Protein AF-A0A229VWB4-F1 (afdb_monomer)

Foldseek 3Di:
DKDKDFDDQFLDDQVRQFQWWKWFAFPVGDIDTAGWHWDDDPPWIFTAGPPPRQGAWTPDDNVGTIDGRPRTPDMTTIDIDD

Radius of gyration: 12.17 Å; Cα contacts (8 Å, |Δi|>4): 172; chains: 1; bounding box: 26×27×39 Å

Sequence (82 aa):
MNVSESINWKPLTADQLDGRRFIARTWTGSVIDSHLTIHHIGPMTIMTDQDFQIPIILIGAPTQSNTLGLTLRSINVLKERI

Nearest PDB structures (foldseek):
  5nrl-assembly1_8  TM=4.878E-01  e=1.484E-01  Saccharomyces cerevisiae
  6ahd-assembly1_x  TM=4.477E-01  e=3.320E-01  Homo sapiens
  3pgw-assembly2_Q  TM=4.618E-01  e=6.322E-01  Homo sapiens
  8i0t-assembly1_d  TM=4.559E-01  e=7.039E-01  Homo sapiens
  8us0-assembly1_I  TM=3.122E-01  e=3.522E+00  Homo sapiens

pLDDT: mean 92.46, std 9.67, range [45.84, 98.25]

Secondary structure (DSSP, 8-state):
--PEEEE--TT--HHHHTT-EEEEEETTS-EEEEEEEEEEETTEEEEEETTT--EEEEPPPTTS--EE-TTEEEEEEEEE--

Mean predicted aligned error: 3.66 Å

Solvent-accessible surface area (backbone atoms only — not comparable to full-atom values): 4762 Å² total; per-residue (Å²): 133,78,62,65,43,79,51,85,60,41,85,53,52,66,80,77,43,43,70,29,43,34,43,34,31,32,75,90,65,53,75,46,78,50,32,28,32,76,43,76,61,84,97,42,49,32,30,16,36,66,90,77,63,46,64,49,33,39,58,42,58,101,92,44,61,38,42,75,17,87,67,47,69,48,75,45,39,41,44,77,59,130

Organism: NCBI:txid1984871

Structure (mmCIF, N/CA/C/O backbone):
data_AF-A0A229VWB4-F1
#
_entry.id   AF-A0A229VWB4-F1
#
loop_
_atom_site.group_PDB
_atom_site.id
_atom_site.type_symbol
_atom_site.label_atom_id
_atom_site.label_alt_id
_atom_site.label_comp_id
_atom_site.label_asym_id
_atom_site.label_entity_id
_atom_site.label_seq_id
_atom_site.pdbx_PDB_ins_code
_atom_site.Cartn_x
_atom_site.Cartn_y
_atom_site.Cartn_z
_atom_site.occupancy
_atom_site.B_iso_or_equiv
_atom_site.auth_seq_id
_atom_site.auth_comp_id
_atom_site.auth_asym_id
_atom_site.auth_atom_id
_atom_site.pdbx_PDB_model_num
ATOM 1 N N . MET A 1 1 ? 4.432 -13.480 22.073 1.00 45.84 1 MET A N 1
ATOM 2 C CA . MET A 1 1 ? 4.107 -12.048 21.894 1.00 45.84 1 MET A CA 1
ATOM 3 C C . MET A 1 1 ? 4.627 -11.668 20.520 1.00 45.84 1 MET A C 1
ATOM 5 O O . MET A 1 1 ? 5.838 -11.590 20.367 1.00 45.84 1 MET A O 1
ATOM 9 N N . ASN A 1 2 ? 3.757 -11.542 19.515 1.00 57.41 2 ASN A N 1
ATOM 10 C CA . ASN A 1 2 ? 4.198 -11.198 18.160 1.00 57.41 2 ASN A CA 1
ATOM 11 C C . ASN A 1 2 ? 4.494 -9.700 18.124 1.00 57.41 2 ASN A C 1
ATOM 13 O O . ASN A 1 2 ? 3.584 -8.877 18.217 1.00 57.41 2 ASN A O 1
ATOM 17 N N . VAL A 1 3 ? 5.773 -9.342 18.046 1.00 60.03 3 VAL A N 1
ATOM 18 C CA . VAL A 1 3 ? 6.185 -7.958 17.805 1.00 60.03 3 VAL A CA 1
ATOM 19 C C . VAL A 1 3 ? 6.090 -7.726 16.302 1.00 60.03 3 VAL A C 1
ATOM 21 O O . VAL A 1 3 ? 6.766 -8.399 15.526 1.00 60.03 3 VAL A O 1
ATOM 24 N N . SER A 1 4 ? 5.220 -6.803 15.902 1.00 75.56 4 SER A N 1
ATOM 25 C CA . SER A 1 4 ? 5.127 -6.339 14.518 1.00 75.56 4 SER A CA 1
ATOM 26 C C . SER A 1 4 ? 5.984 -5.092 14.350 1.00 75.56 4 SER A C 1
ATOM 28 O O . SER A 1 4 ? 5.800 -4.116 15.075 1.00 75.56 4 SER A O 1
ATOM 30 N N . GLU A 1 5 ? 6.919 -5.119 13.404 1.00 87.25 5 GLU A N 1
ATOM 31 C CA . GLU A 1 5 ? 7.771 -3.969 13.090 1.00 87.25 5 GLU A CA 1
ATOM 32 C C . GLU A 1 5 ? 7.227 -3.224 11.873 1.00 87.25 5 GLU A C 1
ATOM 34 O O . GLU A 1 5 ? 6.920 -3.838 10.849 1.00 87.25 5 GLU A O 1
ATOM 39 N N . SER A 1 6 ? 7.134 -1.898 11.973 1.00 92.81 6 SER A N 1
ATOM 40 C CA . SER A 1 6 ? 6.832 -1.036 10.831 1.00 92.81 6 SER A CA 1
ATOM 41 C C . SER A 1 6 ? 7.942 -1.136 9.791 1.00 92.81 6 SER A C 1
ATOM 43 O O . SER A 1 6 ? 9.118 -0.958 10.116 1.00 92.81 6 SER A O 1
ATOM 45 N N . ILE A 1 7 ? 7.580 -1.363 8.533 1.00 94.94 7 ILE A N 1
ATOM 46 C CA . ILE A 1 7 ? 8.535 -1.413 7.426 1.00 94.94 7 ILE A CA 1
ATOM 47 C C . ILE A 1 7 ? 8.354 -0.243 6.462 1.00 94.94 7 ILE A C 1
ATOM 49 O O . ILE A 1 7 ? 7.249 0.249 6.222 1.00 94.94 7 ILE A O 1
ATOM 53 N N . ASN A 1 8 ? 9.465 0.183 5.859 1.00 96.31 8 ASN A N 1
ATOM 54 C CA . ASN A 1 8 ? 9.422 1.133 4.758 1.00 96.31 8 ASN A CA 1
ATOM 55 C C . ASN A 1 8 ? 8.939 0.417 3.490 1.00 96.31 8 ASN A C 1
ATOM 57 O O . ASN A 1 8 ? 9.707 -0.289 2.844 1.00 96.31 8 ASN A O 1
ATOM 61 N N . TRP A 1 9 ? 7.668 0.608 3.148 1.00 97.00 9 TRP A N 1
ATOM 62 C CA . TRP A 1 9 ? 7.009 -0.003 1.990 1.00 97.00 9 TRP A CA 1
ATOM 63 C C . TRP A 1 9 ? 7.250 0.743 0.673 1.00 97.00 9 TRP A C 1
ATOM 65 O O . TRP A 1 9 ? 6.982 0.198 -0.396 1.00 97.00 9 TRP A O 1
ATOM 75 N N . LYS A 1 10 ? 7.753 1.984 0.721 1.00 97.44 10 LYS A N 1
ATOM 76 C CA . LYS A 1 10 ? 7.940 2.816 -0.477 1.00 97.44 10 LYS A CA 1
ATOM 77 C C . LYS A 1 10 ? 8.845 2.201 -1.554 1.00 97.44 10 LYS A C 1
ATOM 79 O O . LYS A 1 10 ? 8.508 2.375 -2.720 1.00 97.44 10 LYS A O 1
ATOM 84 N N . PRO A 1 11 ? 9.965 1.528 -1.223 1.00 96.62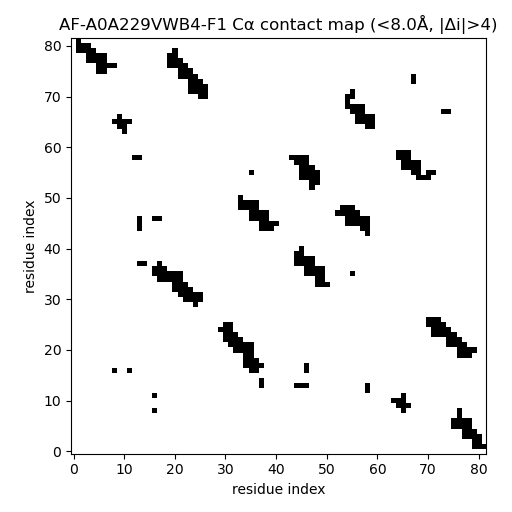 11 PRO A N 1
ATOM 85 C CA . PRO A 1 11 ? 10.850 0.938 -2.225 1.00 96.62 11 PRO A CA 1
ATOM 86 C C . PRO A 1 11 ? 10.559 -0.545 -2.510 1.00 96.62 11 PRO A C 1
ATOM 88 O O . PRO A 1 11 ? 11.341 -1.178 -3.210 1.00 96.62 11 PRO A O 1
ATOM 91 N N . LEU A 1 12 ? 9.514 -1.133 -1.916 1.00 96.31 12 LEU A N 1
ATOM 92 C CA . LEU A 1 12 ? 9.265 -2.573 -2.018 1.00 96.31 12 LEU A CA 1
ATOM 93 C C . LEU A 1 12 ? 8.493 -2.934 -3.285 1.00 96.31 12 LEU A C 1
ATOM 95 O O . LEU A 1 12 ? 7.647 -2.170 -3.746 1.00 96.31 12 LEU A O 1
ATOM 99 N N . THR A 1 13 ? 8.755 -4.120 -3.824 1.00 96.62 13 THR A N 1
ATOM 100 C CA . THR A 1 13 ? 7.980 -4.664 -4.945 1.00 96.62 13 THR A CA 1
ATOM 101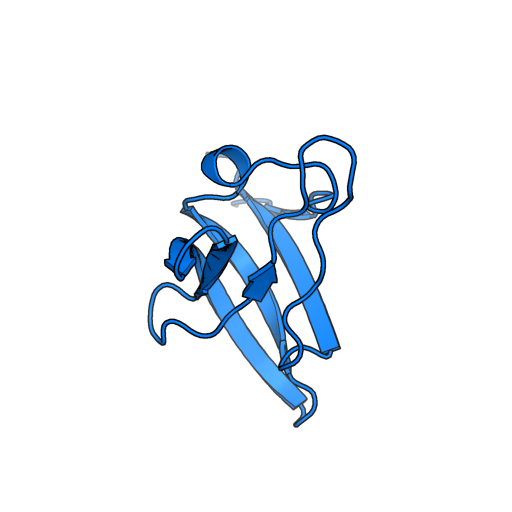 C C . THR A 1 13 ? 6.601 -5.143 -4.488 1.00 96.62 13 THR A C 1
ATOM 103 O O . THR A 1 13 ? 6.361 -5.337 -3.294 1.00 96.62 13 THR A O 1
ATOM 106 N N . ALA A 1 14 ? 5.699 -5.378 -5.445 1.00 97.06 14 ALA A N 1
ATOM 107 C CA . ALA A 1 14 ? 4.388 -5.966 -5.177 1.00 97.06 14 ALA A CA 1
ATOM 108 C C . ALA A 1 14 ? 4.514 -7.312 -4.438 1.00 97.06 14 ALA A C 1
ATOM 110 O O . ALA A 1 14 ? 3.923 -7.484 -3.378 1.00 97.06 14 ALA A O 1
ATOM 111 N N . ASP A 1 15 ? 5.387 -8.205 -4.916 1.00 96.88 15 ASP A N 1
ATOM 112 C CA . ASP A 1 15 ? 5.637 -9.517 -4.294 1.00 96.88 15 ASP A CA 1
ATOM 113 C C . ASP A 1 15 ? 6.189 -9.408 -2.869 1.00 96.88 15 ASP A C 1
ATOM 115 O O . ASP A 1 15 ? 5.891 -10.223 -2.003 1.00 96.88 15 ASP A O 1
ATOM 119 N N . GLN A 1 16 ? 7.004 -8.387 -2.595 1.00 96.19 16 GLN A N 1
ATOM 120 C CA . GLN A 1 16 ? 7.518 -8.153 -1.248 1.00 96.19 16 GLN A CA 1
ATOM 121 C C . GLN A 1 16 ? 6.448 -7.625 -0.292 1.00 96.19 16 GLN A C 1
ATOM 123 O O . GLN A 1 16 ? 6.658 -7.709 0.921 1.00 96.19 16 GLN A O 1
ATOM 128 N N . LEU A 1 17 ? 5.370 -7.034 -0.811 1.00 97.25 17 LEU A N 1
ATOM 129 C CA . LEU A 1 17 ? 4.254 -6.471 -0.054 1.00 97.25 17 LEU A CA 1
ATOM 130 C C . LEU A 1 17 ? 3.073 -7.437 0.075 1.00 97.25 17 LEU A C 1
ATOM 132 O O . LEU A 1 17 ? 2.295 -7.282 1.013 1.00 97.25 17 LEU A O 1
ATOM 136 N N . ASP A 1 18 ? 2.940 -8.401 -0.832 1.00 97.62 18 ASP A N 1
ATOM 137 C CA . ASP A 1 18 ? 1.837 -9.359 -0.850 1.00 97.62 18 ASP A CA 1
ATOM 138 C C . ASP A 1 18 ? 1.738 -10.145 0.461 1.00 97.62 18 ASP A C 1
ATOM 140 O O . ASP A 1 18 ? 2.739 -10.572 1.044 1.00 97.62 18 ASP A O 1
ATOM 144 N N . GLY A 1 19 ? 0.517 -10.263 0.976 1.00 95.81 19 GLY A N 1
ATOM 145 C CA . GLY A 1 19 ? 0.223 -10.916 2.247 1.00 95.81 19 GLY A CA 1
ATOM 146 C C . GLY A 1 19 ? 0.723 -10.176 3.489 1.00 95.81 19 GLY A C 1
ATOM 147 O O . GLY A 1 19 ? 0.560 -10.683 4.596 1.00 95.81 19 GLY A O 1
ATOM 148 N N . ARG A 1 20 ? 1.326 -8.983 3.378 1.00 96.12 20 ARG A N 1
ATOM 149 C CA . ARG A 1 20 ? 1.704 -8.213 4.571 1.00 96.12 20 ARG A CA 1
ATOM 150 C C . ARG A 1 20 ? 0.492 -7.576 5.221 1.00 96.12 20 ARG A C 1
ATOM 152 O O . ARG A 1 20 ? -0.298 -6.910 4.553 1.00 96.12 20 ARG A O 1
ATOM 159 N N . ARG A 1 21 ? 0.423 -7.671 6.547 1.00 96.06 21 ARG A N 1
ATOM 160 C CA . ARG A 1 21 ? -0.525 -6.899 7.345 1.00 96.06 21 ARG A CA 1
ATOM 161 C C . ARG A 1 21 ? -0.229 -5.404 7.245 1.00 96.06 21 ARG A C 1
ATOM 163 O O . ARG A 1 21 ? 0.932 -4.979 7.254 1.00 96.06 21 ARG A O 1
ATOM 170 N N . PHE A 1 22 ? -1.275 -4.595 7.204 1.00 96.31 22 PHE A N 1
ATOM 171 C CA . PHE A 1 22 ? -1.184 -3.146 7.270 1.00 96.31 22 PHE A CA 1
ATOM 172 C C . PHE A 1 22 ? -2.264 -2.575 8.185 1.00 96.31 22 PHE A C 1
ATOM 174 O O . PHE A 1 22 ? -3.337 -3.147 8.345 1.00 96.31 22 PHE A O 1
ATOM 181 N N . ILE A 1 23 ? -1.978 -1.405 8.749 1.00 96.44 23 ILE A N 1
ATOM 182 C CA . ILE A 1 23 ? -2.957 -0.578 9.449 1.00 96.44 23 ILE A CA 1
ATOM 183 C C . ILE A 1 23 ? -2.998 0.772 8.743 1.00 96.44 23 ILE A C 1
ATOM 185 O O . ILE A 1 23 ? -1.985 1.473 8.670 1.00 96.44 23 ILE A O 1
ATOM 189 N N . ALA A 1 24 ? -4.157 1.154 8.219 1.00 96.50 24 ALA A N 1
ATOM 190 C CA . ALA A 1 24 ? -4.350 2.417 7.520 1.00 96.50 24 ALA A CA 1
ATOM 191 C C . ALA A 1 24 ? -5.432 3.273 8.170 1.00 96.50 24 ALA A C 1
ATOM 193 O O . ALA A 1 24 ? -6.340 2.785 8.841 1.00 96.50 24 ALA A O 1
ATOM 194 N N . ARG A 1 25 ? -5.345 4.582 7.934 1.00 97.19 25 ARG A N 1
ATOM 195 C CA . ARG A 1 25 ? -6.389 5.540 8.293 1.00 97.19 25 ARG A CA 1
ATOM 196 C C . ARG A 1 25 ? -6.895 6.210 7.032 1.00 97.19 25 ARG A C 1
ATOM 198 O O . ARG A 1 25 ? -6.103 6.741 6.259 1.00 97.19 25 ARG A O 1
ATOM 205 N N . THR A 1 26 ? -8.203 6.212 6.849 1.00 95.62 26 THR A N 1
ATOM 206 C CA . THR A 1 26 ? -8.883 6.935 5.766 1.00 95.62 26 THR A CA 1
ATOM 207 C C . THR A 1 26 ? -8.998 8.429 6.083 1.00 95.62 26 THR A C 1
ATOM 209 O O . THR A 1 26 ? -8.822 8.857 7.231 1.00 95.62 26 THR A O 1
ATOM 212 N N . TRP A 1 27 ? -9.329 9.245 5.081 1.00 94.62 27 TRP A N 1
ATOM 213 C CA . TRP A 1 27 ? -9.587 10.679 5.280 1.00 94.62 27 TRP A CA 1
ATOM 214 C C . TRP A 1 27 ? -10.807 10.971 6.162 1.00 94.62 27 TRP A C 1
ATOM 216 O O . TRP A 1 27 ? -10.793 11.952 6.902 1.00 94.62 27 TRP A O 1
ATOM 226 N N . THR A 1 28 ? -11.821 10.100 6.149 1.00 94.94 28 THR A N 1
ATOM 227 C CA . THR A 1 28 ? -13.017 10.204 7.007 1.00 94.94 28 THR A CA 1
ATOM 228 C C . THR A 1 28 ? -12.762 9.760 8.449 1.00 94.94 28 THR A C 1
ATOM 230 O O . THR A 1 28 ? -13.627 9.909 9.306 1.00 94.94 28 THR A O 1
ATOM 233 N N . GLY A 1 29 ? -11.564 9.249 8.745 1.00 94.25 29 GLY A N 1
ATOM 234 C CA . GLY A 1 29 ? -11.138 8.880 10.090 1.00 94.25 29 GLY A CA 1
ATOM 235 C C . GLY A 1 29 ? -11.281 7.399 10.430 1.00 94.25 29 GLY A C 1
ATOM 236 O O . GLY A 1 29 ? -10.740 7.005 11.464 1.00 94.25 29 GLY A O 1
ATOM 237 N N . SER A 1 30 ? -11.908 6.587 9.570 1.00 94.56 30 SER A N 1
ATOM 238 C CA . SER A 1 30 ? -11.992 5.129 9.728 1.00 94.56 30 SER A CA 1
ATOM 239 C C . SER A 1 30 ? -10.610 4.479 9.689 1.00 94.56 30 SER A C 1
ATOM 241 O O . SER A 1 30 ? -9.734 4.923 8.936 1.00 94.56 30 SER A O 1
ATOM 243 N N . VAL A 1 31 ? -10.440 3.420 10.480 1.00 95.69 31 VAL A N 1
ATOM 244 C CA . VAL A 1 31 ? -9.228 2.594 10.536 1.00 95.69 31 VAL A CA 1
ATOM 245 C C . VAL A 1 31 ? -9.477 1.289 9.789 1.00 95.69 31 VAL A C 1
ATOM 247 O O . VAL A 1 31 ? -10.542 0.696 9.934 1.00 95.69 31 VAL A O 1
ATOM 250 N N . ILE A 1 32 ? -8.494 0.866 8.999 1.00 95.00 32 ILE A N 1
ATOM 251 C CA . ILE A 1 32 ? -8.470 -0.415 8.291 1.00 95.00 32 ILE A CA 1
ATOM 252 C C . ILE A 1 32 ? -7.296 -1.213 8.853 1.00 95.00 32 ILE A C 1
ATOM 254 O O . ILE A 1 32 ? -6.199 -0.666 8.965 1.00 95.00 32 ILE A O 1
ATOM 258 N N . ASP A 1 33 ? -7.530 -2.470 9.209 1.00 95.06 33 ASP A N 1
ATOM 259 C CA . ASP A 1 33 ? -6.522 -3.423 9.679 1.00 95.06 33 ASP A CA 1
ATOM 260 C C . ASP A 1 33 ? -6.757 -4.741 8.940 1.00 95.06 33 ASP A C 1
ATOM 262 O O . ASP A 1 33 ? -7.731 -5.438 9.216 1.00 95.06 33 ASP A O 1
ATOM 266 N N . SER A 1 34 ? -5.929 -5.010 7.933 1.00 95.88 34 SER A N 1
ATOM 267 C CA . SER A 1 34 ? -6.086 -6.155 7.029 1.00 95.88 34 SER A CA 1
ATOM 268 C C . SER A 1 34 ? -4.741 -6.498 6.373 1.00 95.88 34 SER A C 1
ATOM 270 O O . SER A 1 34 ? -3.685 -6.041 6.820 1.00 95.88 34 SER A O 1
ATOM 272 N N . HIS A 1 35 ? -4.760 -7.316 5.322 1.00 96.88 35 HIS A N 1
ATOM 273 C CA . HIS A 1 35 ? -3.588 -7.744 4.565 1.00 96.88 35 HIS A CA 1
ATOM 274 C C . HIS A 1 35 ? -3.608 -7.187 3.144 1.00 96.88 35 HIS A C 1
ATOM 276 O O . HIS A 1 35 ? -4.662 -6.997 2.537 1.00 96.88 35 HIS A O 1
ATOM 282 N N . LEU A 1 36 ? -2.417 -6.895 2.626 1.00 97.69 36 LEU A N 1
ATOM 283 C CA . LEU A 1 36 ? -2.226 -6.472 1.248 1.00 97.69 36 LEU A CA 1
ATOM 284 C C . LEU A 1 36 ? -2.353 -7.673 0.309 1.00 97.69 36 LEU A C 1
ATOM 286 O O . LEU A 1 36 ? -1.825 -8.746 0.588 1.00 97.69 36 LEU A O 1
ATOM 290 N N . THR A 1 37 ? -2.992 -7.468 -0.835 1.00 98.12 37 THR A N 1
ATOM 291 C CA . THR A 1 37 ? -3.060 -8.441 -1.928 1.00 98.12 37 THR A CA 1
ATOM 292 C C . THR A 1 37 ? -2.723 -7.760 -3.247 1.00 98.12 37 THR A C 1
ATOM 294 O O . THR 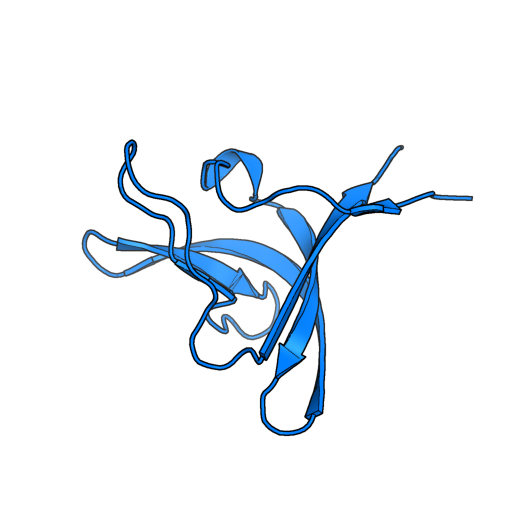A 1 37 ? -3.134 -6.622 -3.483 1.00 98.12 37 THR A O 1
ATOM 297 N N . ILE A 1 38 ? -1.962 -8.433 -4.109 1.00 97.62 38 ILE A N 1
ATOM 298 C CA . ILE A 1 38 ? -1.645 -7.921 -5.448 1.00 97.62 38 ILE A CA 1
ATOM 299 C C . ILE A 1 38 ? -2.904 -7.885 -6.322 1.00 97.62 38 ILE A C 1
ATOM 301 O O . ILE A 1 38 ? -3.627 -8.873 -6.454 1.00 97.62 38 ILE A O 1
ATOM 305 N N . HIS A 1 39 ? -3.118 -6.764 -7.010 1.00 96.56 39 HIS A N 1
ATOM 306 C CA . HIS A 1 39 ? -4.142 -6.628 -8.036 1.00 96.56 39 HIS A CA 1
ATOM 307 C C . HIS A 1 39 ? -3.606 -5.904 -9.279 1.00 96.56 39 HIS A C 1
ATOM 309 O O . HIS A 1 39 ? -2.757 -5.015 -9.187 1.00 96.56 39 HIS A O 1
A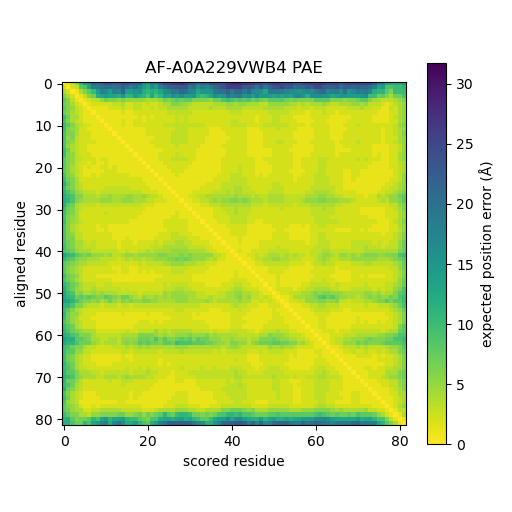TOM 315 N N . HIS A 1 40 ? -4.119 -6.275 -10.454 1.00 94.94 40 HIS A N 1
ATOM 316 C CA . HIS A 1 40 ? -3.705 -5.714 -11.741 1.00 94.94 40 HIS A CA 1
ATOM 317 C C . HIS A 1 40 ? -4.876 -4.987 -12.403 1.00 94.94 40 HIS A C 1
ATOM 319 O O . HIS A 1 40 ? -5.922 -5.584 -12.645 1.00 94.94 40 HIS A O 1
ATOM 325 N N . ILE A 1 41 ? -4.688 -3.706 -12.728 1.00 90.38 41 ILE A N 1
ATOM 326 C CA . ILE A 1 41 ? -5.662 -2.884 -13.457 1.00 90.38 41 ILE A CA 1
ATOM 327 C C . ILE A 1 41 ? -5.007 -2.414 -14.755 1.00 90.38 41 ILE A C 1
ATOM 329 O O . ILE A 1 41 ? -4.261 -1.432 -14.785 1.00 90.38 41 ILE A O 1
ATOM 333 N N . GLY A 1 42 ? -5.268 -3.142 -15.842 1.00 90.56 42 GLY A N 1
ATOM 334 C CA . GLY A 1 42 ? -4.565 -2.933 -17.107 1.00 90.56 42 GLY A CA 1
ATOM 335 C C . GLY A 1 42 ? -3.048 -3.111 -16.918 1.00 90.56 42 GLY A C 1
ATOM 336 O O . GLY A 1 42 ? -2.638 -4.146 -16.397 1.00 90.56 42 GLY A O 1
ATOM 337 N N . PRO A 1 43 ? -2.207 -2.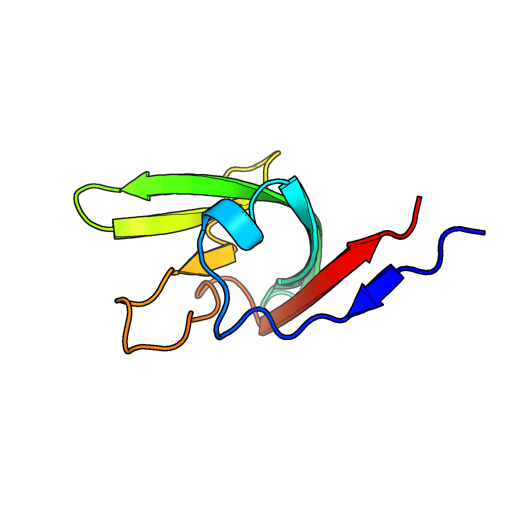134 -17.310 1.00 90.06 43 PRO A N 1
ATOM 338 C CA . PRO A 1 43 ? -0.757 -2.215 -17.125 1.00 90.06 43 PRO A CA 1
ATOM 339 C C . PRO A 1 43 ? -0.288 -1.844 -15.707 1.00 90.06 43 PRO A C 1
ATOM 341 O O . PRO A 1 43 ? 0.910 -1.884 -15.442 1.00 90.06 43 PRO A O 1
ATOM 344 N N . MET A 1 44 ? -1.189 -1.419 -14.814 1.00 91.81 44 MET A N 1
ATOM 345 C CA . MET A 1 44 ? -0.831 -0.972 -13.467 1.00 91.81 44 MET A CA 1
ATOM 346 C C . MET A 1 44 ? -0.954 -2.109 -12.455 1.00 91.81 44 MET A C 1
ATOM 348 O O . MET A 1 44 ? -1.976 -2.795 -12.410 1.00 91.81 44 MET A O 1
ATOM 352 N N . THR A 1 45 ? 0.044 -2.237 -11.584 1.00 97.06 45 THR A N 1
ATOM 353 C CA . THR A 1 45 ? -0.027 -3.078 -10.386 1.00 97.06 45 THR A CA 1
ATOM 354 C C . THR A 1 45 ? -0.364 -2.209 -9.178 1.00 97.06 45 THR A C 1
ATOM 356 O O . THR A 1 45 ? 0.228 -1.149 -8.963 1.00 97.06 45 THR A O 1
ATOM 359 N N . ILE A 1 46 ? -1.318 -2.656 -8.370 1.00 97.44 46 ILE A N 1
ATOM 360 C CA . ILE A 1 46 ? -1.691 -2.024 -7.106 1.00 97.44 46 ILE A CA 1
ATOM 361 C C . ILE A 1 46 ? -1.734 -3.084 -6.006 1.00 97.44 46 ILE A C 1
ATOM 363 O O . ILE A 1 46 ? -1.991 -4.256 -6.272 1.00 97.44 46 ILE A O 1
ATOM 367 N N 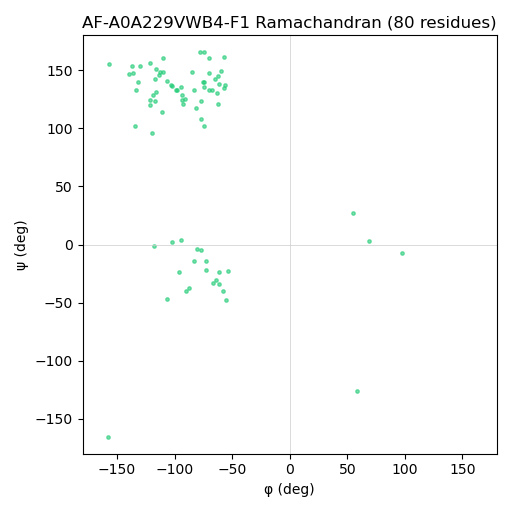. MET A 1 47 ? -1.516 -2.666 -4.765 1.00 98.25 47 MET A N 1
ATOM 368 C CA . MET A 1 47 ? -1.868 -3.460 -3.596 1.00 98.25 47 MET A CA 1
ATOM 369 C C . MET A 1 47 ? -3.252 -3.039 -3.131 1.00 98.25 47 MET A C 1
ATOM 371 O O . MET A 1 47 ? -3.496 -1.845 -2.918 1.00 98.25 47 MET A O 1
ATOM 375 N N . THR A 1 48 ? -4.138 -4.004 -2.942 1.00 97.69 48 THR A N 1
ATOM 376 C CA . THR A 1 48 ? -5.465 -3.791 -2.371 1.00 97.69 48 THR A CA 1
ATOM 377 C C . THR A 1 48 ? -5.571 -4.400 -0.986 1.00 97.69 48 THR A C 1
ATOM 379 O O . THR A 1 48 ? -4.800 -5.277 -0.613 1.00 97.69 48 THR A O 1
ATOM 382 N N . ASP A 1 49 ? -6.553 -3.930 -0.234 1.00 95.81 49 ASP A N 1
ATOM 383 C CA . ASP A 1 49 ? -7.075 -4.628 0.932 1.00 95.81 49 ASP A CA 1
ATOM 384 C C . ASP A 1 49 ? -7.670 -5.983 0.512 1.00 95.81 49 ASP A C 1
ATOM 386 O O . ASP A 1 49 ? -8.335 -6.067 -0.526 1.00 95.81 49 ASP A O 1
ATOM 390 N N . GLN A 1 50 ? -7.412 -7.035 1.289 1.00 94.31 50 GLN A N 1
ATOM 391 C CA . GLN A 1 50 ? -7.862 -8.393 0.977 1.00 94.31 50 GLN A CA 1
ATOM 392 C C . GLN A 1 50 ? -9.393 -8.550 1.035 1.00 94.31 50 GLN A C 1
ATOM 394 O O . GLN A 1 50 ? -9.953 -9.327 0.260 1.00 94.31 50 GLN A O 1
ATOM 399 N N . ASP A 1 51 ? -10.075 -7.825 1.922 1.00 89.62 51 ASP A N 1
ATOM 400 C CA . ASP A 1 51 ? -11.491 -8.048 2.239 1.00 89.62 51 ASP A CA 1
ATOM 401 C C . ASP A 1 51 ? -12.432 -7.234 1.335 1.00 89.62 51 ASP A C 1
ATOM 403 O O . ASP A 1 51 ? -13.472 -7.717 0.886 1.00 89.62 51 ASP A O 1
ATOM 407 N N . PHE A 1 52 ? -12.058 -5.989 1.044 1.00 85.81 52 PHE A N 1
ATOM 408 C CA . PHE A 1 52 ? -12.873 -4.988 0.356 1.00 85.81 52 PHE A CA 1
ATOM 409 C C . PHE A 1 52 ? -12.270 -4.519 -0.972 1.00 85.81 52 PHE A C 1
ATOM 411 O O . PHE A 1 52 ? -12.868 -3.676 -1.642 1.00 85.81 52 PHE A O 1
ATOM 418 N N . GLN A 1 53 ? -11.087 -5.022 -1.351 1.00 87.62 53 GLN A N 1
ATOM 419 C CA . GLN A 1 53 ? -10.384 -4.674 -2.596 1.00 87.62 53 GLN A CA 1
ATOM 420 C C . GLN A 1 53 ? -10.151 -3.162 -2.778 1.00 87.62 53 GLN A C 1
ATOM 422 O O . GLN A 1 53 ? -10.024 -2.652 -3.892 1.00 87.62 53 GLN A O 1
ATOM 427 N N . ILE A 1 54 ? -10.070 -2.420 -1.671 1.00 91.69 54 ILE A N 1
ATOM 428 C CA . ILE A 1 54 ? -9.790 -0.982 -1.685 1.00 91.69 54 ILE A CA 1
ATOM 429 C C . ILE A 1 54 ? -8.327 -0.786 -2.103 1.00 91.69 54 ILE A C 1
ATOM 431 O O . ILE A 1 54 ? -7.466 -1.445 -1.525 1.00 91.69 54 ILE A O 1
ATOM 435 N N . PRO A 1 55 ? -7.996 0.118 -3.043 1.00 95.75 55 PRO A N 1
ATOM 436 C CA . PRO A 1 55 ? -6.605 0.430 -3.370 1.00 95.75 55 PRO A CA 1
ATOM 437 C C . PRO A 1 55 ? -5.859 1.027 -2.170 1.00 95.75 55 PRO A C 1
ATOM 439 O O . PRO A 1 55 ? -6.234 2.085 -1.660 1.00 95.75 55 PRO A O 1
ATOM 442 N N . ILE A 1 56 ? -4.784 0.364 -1.744 1.00 97.88 56 ILE A N 1
ATOM 443 C CA . ILE A 1 56 ? -3.985 0.736 -0.570 1.00 97.88 56 ILE A CA 1
ATOM 444 C C . ILE A 1 56 ? -2.644 1.339 -0.983 1.00 97.88 56 ILE A C 1
ATOM 446 O O . ILE A 1 56 ? -2.264 2.396 -0.480 1.00 97.88 56 ILE A O 1
ATOM 450 N N . ILE A 1 57 ? -1.937 0.709 -1.923 1.00 98.19 57 ILE A N 1
ATOM 451 C CA . ILE A 1 57 ? -0.652 1.188 -2.451 1.00 98.19 57 ILE A CA 1
ATOM 452 C C . ILE A 1 57 ? -0.686 1.091 -3.975 1.00 98.19 57 ILE A C 1
ATOM 454 O O . ILE A 1 57 ? -1.049 0.051 -4.515 1.00 98.19 57 ILE A O 1
ATOM 458 N N . LEU A 1 58 ? -0.275 2.143 -4.678 1.00 97.75 58 LEU A N 1
ATOM 459 C CA . LEU A 1 58 ? 0.025 2.055 -6.104 1.00 97.75 58 LEU A CA 1
ATOM 460 C C . LEU A 1 58 ? 1.506 1.720 -6.258 1.00 97.75 58 LEU A C 1
ATOM 462 O O . LEU A 1 58 ? 2.360 2.430 -5.709 1.00 97.75 58 LEU A O 1
ATOM 466 N N . ILE A 1 59 ? 1.801 0.646 -6.989 1.00 98.06 59 ILE A N 1
ATOM 467 C CA . ILE A 1 59 ? 3.175 0.210 -7.210 1.00 98.06 59 ILE A CA 1
ATOM 468 C C . ILE A 1 59 ? 3.812 1.117 -8.259 1.00 98.06 59 ILE A C 1
ATOM 470 O O . ILE A 1 59 ? 3.282 1.294 -9.357 1.00 98.06 59 ILE A O 1
ATOM 474 N N . GLY A 1 60 ? 4.932 1.735 -7.887 1.00 94.31 60 GLY A N 1
ATOM 475 C CA . GLY A 1 60 ? 5.707 2.572 -8.794 1.00 94.31 60 GLY A CA 1
ATOM 476 C C . GLY A 1 60 ? 6.393 1.738 -9.876 1.00 94.31 60 GLY A C 1
ATOM 477 O O . GLY A 1 60 ? 6.619 0.538 -9.717 1.00 94.31 60 GLY A O 1
ATOM 478 N N . ALA A 1 61 ? 6.784 2.384 -10.976 1.00 89.75 61 ALA A N 1
ATOM 479 C CA . ALA A 1 61 ? 7.752 1.785 -11.895 1.00 89.75 61 ALA A CA 1
ATOM 480 C C . ALA A 1 61 ? 9.060 1.431 -11.144 1.00 89.75 61 ALA A C 1
ATOM 482 O O . ALA A 1 61 ? 9.321 2.021 -10.098 1.00 89.75 61 ALA A O 1
ATOM 483 N N . PRO A 1 62 ? 9.941 0.554 -11.666 1.00 84.19 62 PRO A N 1
ATOM 484 C CA . PRO A 1 62 ? 11.137 0.087 -10.943 1.00 84.19 62 PRO A CA 1
ATOM 485 C C . PRO A 1 62 ? 12.071 1.180 -10.388 1.00 84.19 62 PRO A C 1
ATOM 487 O O . PRO A 1 62 ? 12.831 0.932 -9.457 1.00 84.19 62 PRO A O 1
ATOM 490 N N . THR A 1 63 ? 12.034 2.389 -10.953 1.00 88.56 63 THR A N 1
ATOM 491 C CA . THR A 1 63 ? 12.830 3.552 -10.523 1.00 88.56 63 THR A CA 1
ATOM 492 C C . THR A 1 63 ? 12.037 4.572 -9.698 1.00 88.56 63 THR A C 1
ATOM 494 O O . THR A 1 63 ? 12.569 5.617 -9.329 1.00 88.56 63 THR A O 1
ATOM 497 N N . GLN A 1 64 ? 10.765 4.299 -9.414 1.00 94.06 64 GLN A N 1
ATOM 498 C CA . GLN A 1 64 ? 9.841 5.187 -8.719 1.00 94.06 64 GLN A CA 1
ATOM 499 C C . GLN A 1 64 ? 9.382 4.561 -7.404 1.00 94.06 64 GLN A C 1
ATOM 501 O O . GLN A 1 64 ? 9.152 3.361 -7.303 1.00 94.06 64 GLN A O 1
ATOM 506 N N . SER A 1 65 ? 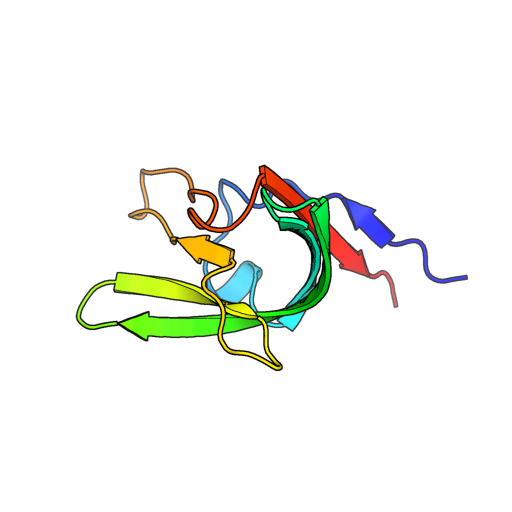9.228 5.395 -6.377 1.00 96.81 65 SER A N 1
ATOM 507 C CA . SER A 1 65 ? 8.643 4.948 -5.114 1.00 96.81 65 SER A CA 1
ATOM 508 C C . SER A 1 65 ? 7.157 4.653 -5.269 1.00 96.81 65 SER A C 1
ATOM 510 O O . SER A 1 65 ? 6.442 5.359 -5.981 1.00 96.81 65 SER A O 1
ATOM 512 N N . ASN A 1 66 ? 6.686 3.677 -4.502 1.00 98.12 66 ASN A N 1
ATOM 513 C CA . ASN A 1 66 ? 5.268 3.416 -4.340 1.00 98.12 66 ASN A CA 1
ATOM 514 C C . ASN A 1 66 ? 4.550 4.637 -3.758 1.00 98.12 66 ASN A C 1
ATOM 516 O O . ASN A 1 66 ? 5.105 5.393 -2.948 1.00 98.12 66 ASN A O 1
ATOM 520 N N . THR A 1 67 ? 3.284 4.797 -4.132 1.00 98.00 67 THR A N 1
ATOM 521 C CA . THR A 1 67 ? 2.434 5.878 -3.630 1.00 98.00 67 THR A CA 1
ATOM 522 C C . THR A 1 67 ? 1.258 5.330 -2.835 1.00 98.00 67 THR A C 1
ATOM 524 O O . THR A 1 67 ? 0.821 4.197 -3.025 1.00 98.00 67 THR A O 1
ATOM 527 N N . LEU A 1 68 ? 0.784 6.126 -1.879 1.00 98.00 68 LEU A N 1
ATOM 528 C CA . LEU A 1 68 ? -0.355 5.764 -1.045 1.00 98.00 68 LEU A CA 1
ATOM 529 C C . LEU A 1 68 ? -1.648 5.894 -1.860 1.00 98.00 68 LEU A C 1
ATOM 531 O O . LEU A 1 68 ? -1.811 6.867 -2.597 1.00 98.00 68 LEU A O 1
ATOM 535 N N . GLY A 1 69 ? -2.573 4.949 -1.691 1.00 96.12 69 GLY A N 1
ATOM 536 C CA . GLY A 1 69 ? -3.914 5.030 -2.261 1.00 96.12 69 GLY A CA 1
ATOM 537 C C . GLY A 1 69 ? -4.636 6.311 -1.837 1.00 96.12 69 GLY A C 1
ATOM 538 O O . GLY A 1 69 ? -4.590 6.713 -0.676 1.00 96.12 69 GLY A O 1
ATOM 539 N N . LEU A 1 70 ? -5.328 6.955 -2.780 1.00 93.81 70 LEU A N 1
ATOM 540 C CA . LEU A 1 70 ? -5.940 8.279 -2.580 1.00 93.81 70 LEU A CA 1
ATOM 541 C C . LEU A 1 70 ? -7.012 8.311 -1.479 1.00 93.81 70 LEU A C 1
ATOM 543 O O . LEU A 1 70 ? -7.282 9.361 -0.899 1.00 93.81 70 LEU A O 1
ATOM 547 N N . THR A 1 71 ? -7.619 7.165 -1.176 1.00 91.69 71 THR A N 1
ATOM 548 C CA . THR A 1 71 ? -8.632 7.008 -0.123 1.00 91.69 71 THR A CA 1
ATOM 549 C C . THR A 1 71 ? -8.034 7.066 1.287 1.00 91.69 71 THR A C 1
ATOM 551 O O . THR A 1 71 ? -8.765 7.242 2.269 1.00 91.69 71 THR A O 1
ATOM 554 N N . LEU A 1 72 ? -6.708 6.951 1.405 1.00 96.31 72 LEU A N 1
ATOM 555 C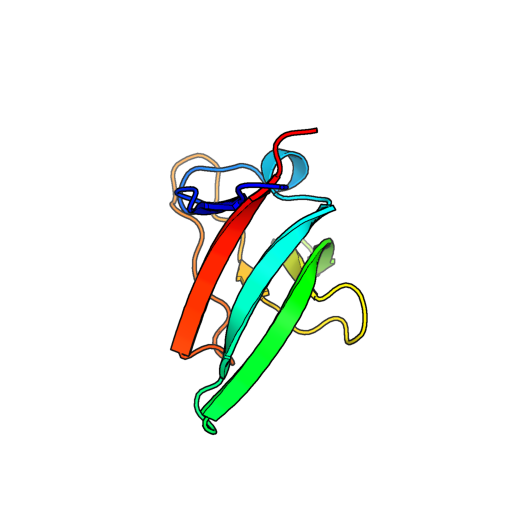 CA . LEU A 1 72 ? -5.990 6.844 2.665 1.00 96.31 72 LEU A CA 1
ATOM 556 C C . LEU A 1 72 ? -5.250 8.137 3.009 1.00 96.31 72 LEU A C 1
ATOM 558 O O . LEU A 1 72 ? -4.622 8.783 2.176 1.00 96.31 72 LEU A O 1
ATOM 562 N N . ARG A 1 73 ? -5.279 8.473 4.296 1.00 97.38 73 ARG A N 1
ATOM 563 C CA . ARG A 1 73 ? -4.503 9.551 4.909 1.00 97.38 73 ARG A CA 1
ATOM 564 C C . ARG A 1 73 ? -3.119 9.076 5.347 1.00 97.38 73 ARG A C 1
ATOM 566 O O . ARG A 1 73 ? -2.154 9.832 5.289 1.00 97.38 73 ARG A O 1
ATOM 573 N N . SER A 1 74 ? -3.026 7.848 5.848 1.00 97.25 74 SER A N 1
ATOM 574 C CA . SER A 1 74 ? -1.775 7.262 6.331 1.00 97.25 74 SER A CA 1
ATOM 575 C C . SER A 1 74 ? -1.846 5.744 6.315 1.00 97.25 74 SER A C 1
ATOM 577 O O . SER A 1 74 ? -2.928 5.178 6.462 1.00 97.25 74 SER A O 1
ATOM 579 N N . ILE A 1 75 ? -0.685 5.101 6.233 1.00 97.75 75 ILE A N 1
ATOM 580 C CA . ILE A 1 75 ? -0.537 3.652 6.342 1.00 97.75 75 ILE A CA 1
ATOM 581 C C . ILE A 1 75 ? 0.699 3.309 7.166 1.00 97.75 75 ILE A C 1
ATOM 583 O O . ILE A 1 75 ? 1.719 3.998 7.092 1.00 97.75 75 ILE A O 1
ATOM 587 N N . ASN A 1 76 ? 0.606 2.211 7.901 1.00 97.50 76 ASN A N 1
ATOM 588 C CA . ASN A 1 76 ? 1.736 1.485 8.433 1.00 97.50 76 ASN A CA 1
ATOM 589 C C . ASN A 1 76 ? 1.694 0.044 7.913 1.00 97.50 76 ASN A C 1
ATOM 591 O O . ASN A 1 76 ? 0.686 -0.634 8.093 1.00 97.50 76 ASN A O 1
ATOM 595 N N . VAL A 1 77 ? 2.764 -0.415 7.266 1.00 97.38 77 VAL A N 1
ATOM 596 C CA . VAL A 1 77 ? 2.884 -1.800 6.783 1.00 97.38 77 VAL A CA 1
ATOM 597 C C . VAL A 1 77 ? 3.782 -2.557 7.747 1.00 97.38 77 VAL A C 1
ATOM 599 O O . VAL A 1 77 ? 4.806 -2.025 8.181 1.00 97.38 77 VAL A O 1
ATOM 602 N N . LEU A 1 78 ? 3.396 -3.779 8.098 1.00 95.50 78 LEU A N 1
ATOM 603 C CA . LEU A 1 78 ? 3.997 -4.528 9.191 1.00 95.50 78 LEU A CA 1
ATOM 604 C C . LEU A 1 78 ? 4.820 -5.719 8.684 1.00 95.50 78 LEU A C 1
ATOM 606 O O . LEU A 1 78 ? 4.529 -6.349 7.663 1.00 95.50 78 LEU A O 1
ATOM 610 N N . LYS A 1 79 ? 5.876 -6.041 9.429 1.00 90.56 79 LYS A N 1
ATOM 611 C CA . LYS A 1 79 ? 6.594 -7.311 9.357 1.00 90.56 79 LYS A CA 1
ATOM 612 C C . LYS A 1 79 ? 6.325 -8.079 10.641 1.00 90.56 79 LYS A C 1
ATOM 614 O O . LYS A 1 79 ? 6.764 -7.664 11.713 1.00 90.56 79 LYS A O 1
ATOM 619 N N . GLU A 1 80 ? 5.627 -9.197 10.514 1.00 82.50 80 GLU A N 1
ATOM 620 C CA . GLU A 1 80 ? 5.387 -10.111 11.625 1.00 82.50 80 GLU A CA 1
ATOM 621 C C . GLU A 1 80 ? 6.596 -11.043 11.782 1.00 82.50 80 GLU A C 1
ATOM 623 O O . GLU A 1 80 ? 7.132 -11.563 10.799 1.00 82.50 80 GLU A O 1
ATOM 628 N N . ARG A 1 81 ? 7.080 -11.202 13.018 1.00 69.00 81 ARG A N 1
ATOM 629 C CA . ARG A 1 81 ? 8.061 -12.235 13.367 1.00 69.00 81 ARG A CA 1
ATOM 630 C C . ARG A 1 81 ? 7.281 -13.457 13.849 1.00 69.00 81 ARG A C 1
ATOM 632 O O . ARG A 1 81 ? 6.495 -13.323 14.786 1.00 69.00 81 ARG A O 1
ATOM 639 N N . ILE A 1 82 ? 7.480 -14.587 13.172 1.00 60.59 82 ILE A N 1
A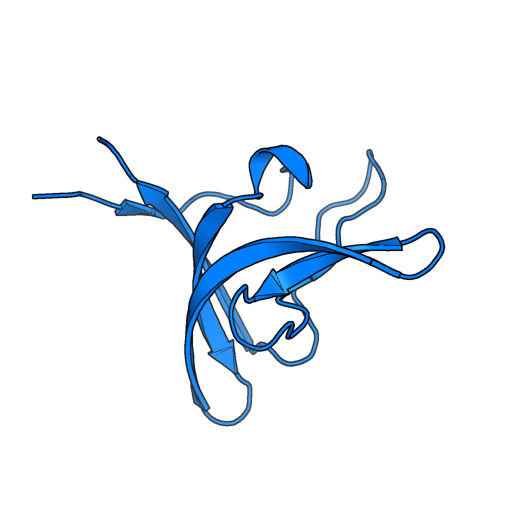TOM 640 C CA . ILE A 1 82 ? 7.003 -15.910 13.598 1.00 60.59 82 ILE A CA 1
ATOM 641 C C . ILE A 1 82 ? 7.988 -16.461 14.627 1.00 60.59 82 ILE A C 1
ATOM 643 O O . ILE A 1 82 ? 9.208 -16.289 14.395 1.00 60.59 82 ILE A O 1
#